Protein AF-A0A2Z5ENE8-F1 (afdb_monomer_lite)

Secondary structure (DSSP, 8-state):
-HHHHHHHHHHHHHHHTT-----EEESS--GGGGGSSSS-EEES-HHHHHHHHHHTT-S-EEE-GGGHHHHHHHT--EEE-SS---SSTTGGG---SHHHHHHHHHHHHHHHHHHSPPS--SS-------------PPP----TT----

pLDDT: mean 83.52, std 13.45, range [45.59, 94.75]

Radius of gyration: 25.81 Å; chains: 1; bounding box: 36×63×82 Å

Foldseek 3Di:
DVVLVVLQVVQVLCVVVVDAAAEAEACDDDPCNVVGRHPYYYNDDLVVVLVSCQVSVPQEAEEAPVCVVSCVVSVHFYDHDDPDHDPDPCNVVQQCDDDVNSVVSVVSVVVRSVVDDDPDDPDPDPPPPVPPPPPPDPDPPPDPPPDDD

Sequence (149 aa):
IWIAFLVAGVAALLTEAGCRVVTAVTTGPADHLHQMPCDEVIVGDFEDAEDRARDAGAELLVASSHGAATAQRLGIPLLRLGFPVVDRLGAQHLTSVGYRGSLRLLFAVANELLAVPDPAPTRPMPTTTRPTSSPTRPTPTTTPWERPC

Structure (mmCIF, N/CA/C/O backbone):
data_AF-A0A2Z5ENE8-F1
#
_entry.id   AF-A0A2Z5ENE8-F1
#
loop_
_atom_site.group_PDB
_atom_site.id
_atom_site.type_symbol
_atom_site.label_atom_id
_atom_site.label_alt_id
_atom_site.label_comp_id
_atom_site.label_asym_id
_atom_site.label_entity_id
_atom_site.label_seq_id
_atom_site.pdbx_PDB_ins_code
_atom_site.Cartn_x
_atom_site.Cartn_y
_atom_site.Cartn_z
_atom_site.occupancy
_atom_site.B_iso_or_equiv
_atom_site.auth_seq_id
_atom_site.auth_comp_id
_atom_site.auth_asym_id
_atom_site.auth_atom_id
_atom_site.pdbx_PDB_model_num
ATOM 1 N N . ILE A 1 1 ? 9.253 -7.930 -13.181 1.00 61.03 1 ILE A N 1
ATOM 2 C CA . ILE A 1 1 ? 10.369 -8.223 -12.243 1.00 61.03 1 ILE A CA 1
ATOM 3 C C . ILE A 1 1 ? 10.343 -7.297 -11.021 1.00 61.03 1 ILE A C 1
ATOM 5 O O . ILE A 1 1 ? 10.009 -7.779 -9.953 1.00 61.03 1 ILE A O 1
ATOM 9 N N . TRP A 1 2 ? 10.592 -5.984 -11.134 1.00 74.00 2 TRP A N 1
ATOM 10 C CA . TRP A 1 2 ? 10.669 -5.095 -9.953 1.00 74.00 2 TRP A CA 1
ATOM 11 C C . TRP A 1 2 ? 9.367 -4.962 -9.139 1.00 74.00 2 TRP A C 1
ATOM 13 O O . TRP A 1 2 ? 9.415 -4.949 -7.913 1.00 74.00 2 TRP A O 1
ATOM 23 N N . ILE A 1 3 ? 8.204 -4.924 -9.799 1.00 81.44 3 ILE A N 1
ATOM 24 C CA . ILE A 1 3 ? 6.895 -4.851 -9.119 1.00 81.44 3 ILE A CA 1
ATOM 25 C C . ILE A 1 3 ? 6.652 -6.064 -8.213 1.00 81.44 3 ILE A C 1
ATOM 27 O O . ILE A 1 3 ? 6.134 -5.900 -7.115 1.00 81.44 3 ILE A O 1
ATOM 31 N N . ALA A 1 4 ? 7.086 -7.260 -8.619 1.00 85.69 4 ALA A N 1
ATOM 32 C CA . ALA A 1 4 ? 6.889 -8.468 -7.822 1.00 85.69 4 ALA A CA 1
ATOM 33 C C . ALA A 1 4 ? 7.639 -8.400 -6.478 1.00 85.69 4 ALA A C 1
ATOM 35 O O . ALA A 1 4 ? 7.114 -8.844 -5.461 1.00 85.69 4 ALA A O 1
ATOM 36 N N . PHE A 1 5 ? 8.841 -7.813 -6.437 1.00 88.88 5 PHE A N 1
ATOM 37 C CA . PHE A 1 5 ? 9.573 -7.609 -5.178 1.00 88.88 5 PHE A CA 1
ATOM 38 C C . PHE A 1 5 ? 8.939 -6.534 -4.296 1.00 88.88 5 PHE A C 1
ATOM 40 O O . PHE A 1 5 ? 8.900 -6.685 -3.077 1.00 88.88 5 PHE A O 1
ATOM 47 N N . LEU A 1 6 ? 8.423 -5.462 -4.904 1.00 89.81 6 LEU A N 1
ATOM 48 C CA . LEU A 1 6 ? 7.702 -4.427 -4.170 1.00 89.81 6 LEU A CA 1
ATOM 49 C C . LEU A 1 6 ? 6.465 -5.010 -3.478 1.00 89.81 6 LEU A C 1
ATOM 51 O O . LEU A 1 6 ? 6.277 -4.787 -2.287 1.00 89.81 6 LEU A O 1
ATOM 55 N N . VAL A 1 7 ? 5.656 -5.777 -4.213 1.00 90.62 7 VAL A N 1
ATOM 56 C CA . VAL A 1 7 ? 4.446 -6.425 -3.688 1.00 90.62 7 VAL A CA 1
ATOM 57 C C . VAL A 1 7 ? 4.799 -7.370 -2.535 1.00 90.62 7 VAL A C 1
ATOM 59 O O . VAL A 1 7 ? 4.173 -7.289 -1.483 1.00 90.62 7 VAL A O 1
ATOM 62 N N . ALA A 1 8 ? 5.867 -8.166 -2.669 1.00 91.06 8 ALA A N 1
ATOM 63 C CA . ALA A 1 8 ? 6.365 -9.032 -1.598 1.00 91.06 8 ALA A CA 1
ATOM 64 C C . ALA A 1 8 ? 6.768 -8.272 -0.329 1.00 91.06 8 ALA A C 1
ATOM 66 O O . ALA A 1 8 ? 6.316 -8.610 0.765 1.00 91.06 8 ALA A O 1
ATOM 67 N N . GLY A 1 9 ? 7.583 -7.223 -0.466 1.00 92.25 9 GLY A N 1
ATOM 68 C CA . GLY A 1 9 ? 8.046 -6.441 0.681 1.00 92.25 9 GLY A CA 1
ATOM 69 C C . GLY A 1 9 ? 6.914 -5.697 1.392 1.00 92.25 9 GLY A C 1
ATOM 70 O O . GLY A 1 9 ? 6.887 -5.632 2.618 1.00 92.25 9 GLY A O 1
ATOM 71 N N . VAL A 1 10 ? 5.955 -5.166 0.632 1.00 93.06 10 VAL A N 1
ATOM 72 C CA . VAL A 1 10 ? 4.796 -4.456 1.187 1.00 93.06 10 VAL A CA 1
ATOM 73 C C . VAL A 1 10 ? 3.846 -5.425 1.878 1.00 93.06 10 VAL A C 1
ATOM 75 O O . VAL A 1 10 ? 3.404 -5.136 2.985 1.00 93.06 10 VAL A O 1
ATOM 78 N N . ALA A 1 11 ? 3.571 -6.584 1.276 1.00 93.44 11 ALA A N 1
ATOM 79 C CA . ALA A 1 11 ? 2.732 -7.605 1.892 1.00 93.44 11 ALA A CA 1
ATOM 80 C C . ALA A 1 11 ? 3.322 -8.102 3.219 1.00 93.44 11 ALA A C 1
ATOM 82 O O . ALA A 1 11 ? 2.598 -8.205 4.208 1.00 93.44 11 ALA A O 1
ATOM 83 N N . ALA A 1 12 ? 4.638 -8.336 3.270 1.00 93.44 12 ALA A N 1
ATOM 84 C CA . ALA A 1 12 ? 5.327 -8.710 4.502 1.00 93.44 12 ALA A CA 1
ATOM 85 C C . ALA A 1 12 ? 5.202 -7.621 5.579 1.00 93.44 12 ALA A C 1
ATOM 87 O O . ALA A 1 12 ? 4.764 -7.913 6.688 1.00 93.44 12 ALA A O 1
ATOM 88 N N . LEU A 1 13 ? 5.490 -6.360 5.235 1.00 94.31 13 LEU A N 1
ATOM 89 C CA . LEU A 1 13 ? 5.382 -5.232 6.167 1.00 94.31 13 LEU A CA 1
ATOM 90 C C . LEU A 1 13 ? 3.958 -5.065 6.724 1.00 94.31 13 LEU A C 1
ATOM 92 O O . LEU A 1 13 ? 3.780 -4.814 7.913 1.00 94.31 13 LEU A O 1
ATOM 96 N N . LEU A 1 14 ? 2.944 -5.187 5.866 1.00 93.81 14 LEU A N 1
ATOM 97 C CA . LEU A 1 14 ? 1.542 -5.083 6.271 1.00 93.81 14 LEU A CA 1
ATOM 98 C C . LEU A 1 14 ? 1.124 -6.259 7.159 1.00 93.81 14 LEU A C 1
ATOM 100 O O . LEU A 1 14 ? 0.439 -6.051 8.157 1.00 93.81 14 LEU A O 1
ATOM 104 N N . THR A 1 15 ? 1.580 -7.470 6.840 1.00 94.44 15 THR A N 1
ATOM 105 C CA . THR A 1 15 ? 1.317 -8.659 7.661 1.00 94.44 15 THR A CA 1
ATOM 106 C C . THR A 1 15 ? 1.951 -8.528 9.045 1.00 94.44 15 THR A C 1
ATOM 108 O O . THR A 1 15 ? 1.298 -8.806 10.047 1.00 94.44 15 THR A O 1
ATOM 111 N N . GLU A 1 16 ? 3.192 -8.038 9.130 1.00 93.69 16 GLU A N 1
ATOM 112 C CA . GLU A 1 16 ? 3.867 -7.764 10.408 1.00 93.69 16 GLU A CA 1
ATOM 113 C C . GLU A 1 16 ? 3.136 -6.705 11.247 1.00 93.69 16 GLU A C 1
ATOM 115 O O . GLU A 1 16 ? 3.134 -6.778 12.475 1.00 93.69 16 GLU A O 1
ATOM 120 N N . ALA A 1 17 ? 2.475 -5.743 10.598 1.00 92.88 17 ALA A N 1
ATOM 121 C CA . ALA A 1 17 ? 1.635 -4.750 11.263 1.00 92.88 17 ALA A CA 1
ATOM 122 C C . ALA A 1 17 ? 0.256 -5.285 11.697 1.00 92.88 17 ALA A C 1
ATOM 124 O O . ALA A 1 17 ? -0.489 -4.567 12.364 1.00 92.88 17 ALA A O 1
ATOM 125 N N . GLY A 1 18 ? -0.084 -6.531 11.345 1.00 92.25 18 GLY A N 1
ATOM 126 C CA . GLY A 1 18 ? -1.353 -7.180 11.681 1.00 92.25 18 GLY A CA 1
ATOM 127 C C . GLY A 1 18 ? -2.449 -7.039 10.620 1.00 92.25 18 GLY A C 1
ATOM 128 O O . GLY A 1 18 ? -3.592 -7.412 10.879 1.00 92.25 18 GLY A O 1
ATOM 129 N N . CYS A 1 19 ? -2.137 -6.516 9.432 1.00 92.38 19 CYS A N 1
ATOM 130 C CA . CYS A 1 19 ? -3.073 -6.496 8.310 1.00 92.38 19 CYS A CA 1
ATOM 131 C C . CYS A 1 19 ? -3.138 -7.871 7.629 1.00 92.38 19 CYS A C 1
ATOM 133 O O . CYS A 1 19 ? -2.141 -8.585 7.546 1.00 92.38 19 CYS A O 1
ATOM 135 N N . ARG A 1 20 ? -4.300 -8.220 7.066 1.00 93.50 20 ARG A N 1
ATOM 136 C CA . ARG A 1 20 ? -4.460 -9.413 6.223 1.00 93.50 20 ARG A CA 1
ATOM 137 C C . ARG A 1 20 ? -4.402 -9.021 4.750 1.00 93.50 20 ARG A C 1
ATOM 139 O O . ARG A 1 20 ? -5.209 -8.212 4.296 1.00 93.50 20 ARG A O 1
ATOM 146 N N . VAL A 1 21 ? -3.461 -9.594 4.001 1.00 93.88 21 VAL A N 1
ATOM 147 C CA . VAL A 1 21 ? -3.325 -9.353 2.557 1.00 93.88 21 VAL A CA 1
ATOM 148 C C . VAL A 1 21 ? -4.192 -10.356 1.800 1.00 93.88 21 VAL A C 1
ATOM 150 O O . VAL A 1 21 ? -3.805 -11.507 1.615 1.00 93.88 21 VAL A O 1
ATOM 153 N N . VAL A 1 22 ? -5.374 -9.907 1.375 1.00 93.31 22 VAL A N 1
ATOM 154 C CA . VAL A 1 22 ? -6.396 -10.771 0.759 1.00 93.31 22 VAL A CA 1
ATOM 155 C C . VAL A 1 22 ? -6.057 -11.187 -0.668 1.00 93.31 22 VAL A C 1
ATOM 157 O O . VAL A 1 22 ? -6.232 -12.339 -1.046 1.00 93.31 22 VAL A O 1
ATOM 160 N N . THR A 1 23 ? -5.542 -10.257 -1.467 1.00 92.56 23 THR A N 1
ATOM 161 C CA . THR A 1 23 ? -5.214 -10.508 -2.869 1.00 92.56 23 THR A CA 1
ATOM 162 C C . THR A 1 23 ? -4.002 -9.680 -3.250 1.00 92.56 23 THR A C 1
ATOM 164 O O . THR A 1 23 ? -3.962 -8.471 -3.021 1.00 92.56 23 THR A O 1
ATOM 167 N N . ALA A 1 24 ? -3.014 -10.330 -3.856 1.00 92.31 24 ALA A N 1
ATOM 168 C CA . ALA A 1 24 ? -1.858 -9.686 -4.455 1.00 92.31 24 ALA A CA 1
ATOM 169 C C . ALA A 1 24 ? -1.874 -9.930 -5.967 1.00 92.31 24 ALA A C 1
ATOM 171 O O . ALA A 1 24 ? -1.809 -11.072 -6.415 1.00 92.31 24 ALA A O 1
ATOM 172 N N . VAL A 1 25 ? -1.932 -8.858 -6.760 1.00 90.94 25 VAL A N 1
ATOM 173 C CA . VAL A 1 25 ? -1.914 -8.959 -8.226 1.00 90.94 25 VAL A CA 1
ATOM 174 C C . VAL A 1 25 ? -0.601 -8.436 -8.783 1.00 90.94 25 VAL A C 1
ATOM 176 O O . VAL A 1 25 ? -0.091 -7.391 -8.372 1.00 90.94 25 VAL A O 1
ATOM 179 N N . THR A 1 26 ? -0.031 -9.180 -9.725 1.00 91.00 26 THR A N 1
ATOM 180 C CA . THR A 1 26 ? 1.221 -8.836 -10.401 1.00 91.00 26 THR A CA 1
ATOM 181 C C . THR A 1 26 ? 1.075 -9.020 -11.908 1.00 91.00 26 THR A C 1
ATOM 183 O O . THR A 1 26 ? 0.306 -9.854 -12.359 1.00 91.00 26 THR A O 1
ATOM 186 N N . THR A 1 27 ? 1.839 -8.283 -12.712 1.00 86.62 27 THR A N 1
ATOM 187 C CA . THR A 1 27 ? 1.762 -8.376 -14.184 1.00 86.62 27 THR A CA 1
ATOM 188 C C . THR A 1 27 ? 2.682 -9.435 -14.793 1.00 86.62 27 THR A C 1
ATOM 190 O O . THR A 1 27 ? 2.727 -9.597 -16.009 1.00 86.62 27 THR A O 1
ATOM 193 N N . GLY A 1 28 ? 3.470 -10.143 -13.983 1.00 85.44 28 GLY A N 1
ATOM 194 C CA . GLY A 1 28 ? 4.362 -11.181 -14.483 1.00 85.44 28 GLY A CA 1
ATOM 195 C C . GLY A 1 28 ? 4.818 -12.128 -13.380 1.00 85.44 28 GLY A C 1
ATOM 196 O O . GLY A 1 28 ? 4.936 -11.700 -12.229 1.00 85.44 28 GLY A O 1
ATOM 197 N N . PRO A 1 29 ? 5.100 -13.394 -13.726 1.00 82.00 29 PRO A N 1
ATOM 198 C CA . PRO A 1 29 ? 5.451 -14.414 -12.751 1.00 82.00 29 PRO A CA 1
ATOM 199 C C . PRO A 1 29 ? 6.803 -14.119 -12.093 1.00 82.00 29 PRO A C 1
ATOM 201 O O . PRO A 1 29 ? 7.712 -13.557 -12.71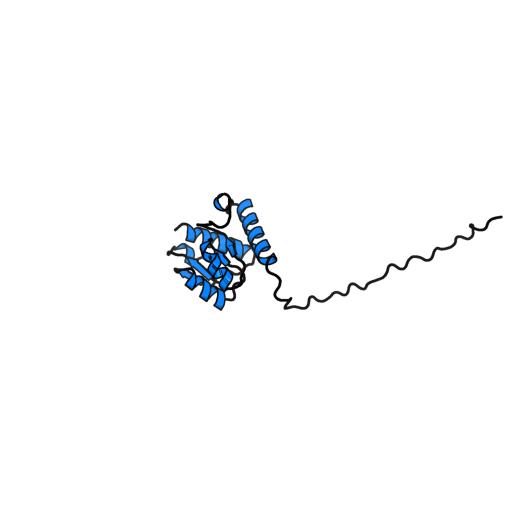4 1.00 82.00 29 PRO A O 1
ATOM 204 N N . ALA A 1 30 ? 6.934 -14.519 -10.831 1.00 83.81 30 ALA A N 1
ATOM 205 C CA . ALA A 1 30 ? 8.198 -14.539 -10.110 1.00 83.81 30 ALA A CA 1
ATOM 206 C C . ALA A 1 30 ? 8.170 -15.633 -9.034 1.00 83.81 30 ALA A C 1
ATOM 208 O O . ALA A 1 30 ? 7.175 -15.779 -8.326 1.00 83.81 30 ALA A O 1
ATOM 209 N N . ASP A 1 31 ? 9.271 -16.369 -8.889 1.00 82.88 31 ASP A N 1
ATOM 210 C CA . ASP A 1 31 ? 9.339 -17.563 -8.031 1.00 82.88 31 ASP A CA 1
ATOM 211 C C . ASP A 1 31 ? 9.065 -17.262 -6.549 1.00 82.88 31 ASP A C 1
ATOM 213 O O . ASP A 1 31 ? 8.511 -18.089 -5.823 1.00 82.88 31 ASP A O 1
ATOM 217 N N . HIS A 1 32 ? 9.417 -16.059 -6.084 1.00 82.81 32 HIS A N 1
ATOM 218 C CA . HIS A 1 32 ? 9.245 -15.661 -4.685 1.00 82.81 32 HIS A CA 1
ATOM 219 C C . HIS A 1 32 ? 7.787 -15.387 -4.296 1.00 82.81 32 HIS A C 1
ATOM 221 O O . HIS A 1 32 ? 7.494 -15.284 -3.107 1.00 82.81 32 HIS A O 1
ATOM 227 N N . LEU A 1 33 ? 6.870 -15.285 -5.264 1.00 81.44 33 LEU A N 1
ATOM 228 C CA . LEU A 1 33 ? 5.454 -15.021 -4.996 1.00 81.44 33 LEU A CA 1
ATOM 229 C C . LEU A 1 33 ? 4.778 -16.169 -4.231 1.00 81.44 33 LEU A C 1
ATOM 231 O O . LEU A 1 33 ? 3.876 -15.924 -3.438 1.00 81.44 33 LEU A O 1
ATOM 235 N N . HIS A 1 34 ? 5.249 -17.408 -4.398 1.00 78.12 34 HIS A N 1
ATOM 236 C CA . HIS A 1 34 ? 4.680 -18.585 -3.729 1.00 78.12 34 HIS A CA 1
ATOM 237 C C . HIS A 1 34 ? 4.891 -18.614 -2.209 1.00 78.12 34 HIS A C 1
ATOM 239 O O . HIS A 1 34 ? 4.230 -19.381 -1.517 1.00 78.12 34 HIS A O 1
ATOM 245 N N . GLN A 1 35 ? 5.831 -17.822 -1.690 1.00 82.44 35 GLN A N 1
ATOM 246 C CA . GLN A 1 35 ? 6.190 -17.795 -0.267 1.00 82.44 35 GLN A CA 1
ATOM 247 C C . GLN A 1 35 ? 5.651 -16.549 0.445 1.00 82.44 35 GLN A C 1
ATOM 249 O O . GLN A 1 35 ? 5.986 -16.296 1.602 1.00 82.44 35 GLN A O 1
ATOM 254 N N . MET A 1 36 ? 4.863 -15.733 -0.254 1.00 84.88 36 MET A N 1
ATOM 255 C CA . MET A 1 36 ? 4.369 -14.480 0.287 1.00 84.88 36 MET A CA 1
ATOM 256 C C . MET A 1 36 ? 3.255 -14.695 1.320 1.00 84.88 36 MET A C 1
ATOM 258 O O . MET A 1 36 ? 2.417 -15.577 1.141 1.00 84.88 36 MET A O 1
ATOM 262 N N . PRO A 1 37 ? 3.197 -13.860 2.374 1.00 84.75 37 PRO A N 1
ATOM 263 C CA . PRO A 1 37 ? 2.117 -13.892 3.351 1.00 84.75 37 PRO A CA 1
ATOM 264 C C . PRO A 1 37 ? 0.864 -13.205 2.785 1.00 84.75 37 PRO A C 1
ATOM 266 O O . PRO A 1 37 ? 0.540 -12.071 3.131 1.00 84.75 37 PRO A O 1
ATOM 269 N N . CYS A 1 38 ? 0.182 -13.868 1.859 1.00 87.38 38 CYS A N 1
ATOM 270 C CA . CYS A 1 38 ? -1.078 -13.409 1.283 1.00 87.38 38 CYS A CA 1
ATOM 271 C C . CYS A 1 38 ? -1.98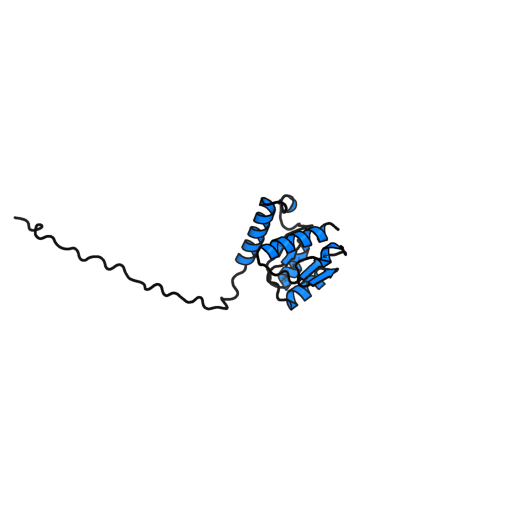6 -14.598 0.972 1.00 87.38 38 CYS A C 1
ATOM 273 O O . CYS A 1 38 ? -1.496 -15.679 0.648 1.00 87.38 38 CYS A O 1
ATOM 275 N N . ASP A 1 39 ? -3.296 -14.377 1.048 1.00 87.12 39 ASP A N 1
ATOM 276 C CA . ASP A 1 39 ? -4.285 -15.443 0.863 1.00 87.12 39 ASP A CA 1
ATOM 277 C C . ASP A 1 39 ? -4.319 -15.924 -0.599 1.00 87.12 39 ASP A C 1
ATOM 279 O O . ASP A 1 39 ? -4.427 -17.121 -0.865 1.00 87.12 39 ASP A O 1
ATOM 283 N N . GLU A 1 40 ? -4.169 -15.000 -1.553 1.00 88.62 40 GLU A N 1
ATOM 284 C CA . GLU A 1 40 ? -4.145 -15.307 -2.981 1.00 88.62 40 GLU A CA 1
ATOM 285 C C . GLU A 1 40 ? -3.153 -14.418 -3.750 1.00 88.62 40 GLU A C 1
ATOM 287 O O . GLU A 1 40 ? -3.111 -13.198 -3.559 1.00 88.62 40 GLU A O 1
ATOM 292 N N . VAL A 1 41 ? -2.383 -15.024 -4.666 1.00 89.56 41 VAL A N 1
ATOM 293 C CA . VAL A 1 41 ? -1.557 -14.309 -5.652 1.00 89.56 41 VAL A CA 1
ATOM 294 C C . VAL A 1 41 ? -2.052 -14.594 -7.060 1.00 89.56 41 VAL A C 1
ATOM 296 O O . VAL A 1 41 ? -2.209 -15.751 -7.447 1.00 89.56 41 VAL A O 1
ATOM 299 N N . ILE A 1 42 ? -2.216 -13.537 -7.851 1.00 89.31 42 ILE A N 1
ATOM 300 C CA . ILE A 1 42 ? -2.697 -13.616 -9.228 1.00 89.31 42 ILE A CA 1
ATOM 301 C C . ILE A 1 42 ? -1.706 -12.912 -10.147 1.00 89.31 42 ILE A C 1
ATOM 303 O O . ILE A 1 42 ? -1.193 -11.830 -9.845 1.00 89.31 42 ILE A O 1
ATOM 307 N N . VAL A 1 43 ? -1.434 -13.535 -11.290 1.00 89.50 43 VAL A N 1
ATOM 308 C CA . VAL A 1 43 ? -0.751 -12.876 -12.400 1.00 89.50 43 VAL A CA 1
ATOM 309 C C . VAL A 1 43 ? -1.825 -12.390 -13.367 1.00 89.50 43 VAL A C 1
ATOM 311 O O . VAL A 1 43 ? -2.418 -13.204 -14.066 1.00 89.50 43 VAL A O 1
ATOM 314 N N . GLY A 1 44 ? -2.099 -11.089 -13.353 1.00 89.00 44 GLY A N 1
ATOM 315 C CA . GLY A 1 44 ? -3.262 -10.490 -14.003 1.00 89.00 44 GLY A CA 1
ATOM 316 C C . GLY A 1 44 ? -3.184 -8.967 -14.042 1.00 89.00 44 GLY A C 1
ATOM 317 O O . GLY A 1 44 ? -2.095 -8.384 -13.943 1.00 89.00 44 GLY A O 1
ATOM 318 N N . ASP A 1 45 ? -4.336 -8.323 -14.187 1.00 89.44 45 ASP A N 1
ATOM 319 C CA . ASP A 1 45 ? -4.450 -6.869 -14.292 1.00 89.44 45 ASP A CA 1
ATOM 320 C C . ASP A 1 45 ? -5.308 -6.233 -13.178 1.00 89.44 45 ASP A C 1
ATOM 322 O O . ASP A 1 45 ? -5.545 -6.811 -12.117 1.00 89.44 45 ASP A O 1
ATOM 326 N N . PHE A 1 46 ? -5.697 -4.969 -13.366 1.00 87.06 46 PHE A N 1
ATOM 327 C CA . PHE A 1 46 ? -6.496 -4.244 -12.379 1.00 87.06 46 PHE A CA 1
ATOM 328 C C . PHE A 1 46 ? -7.970 -4.653 -12.347 1.00 87.06 46 PHE A C 1
ATOM 330 O O . PHE A 1 46 ? -8.622 -4.367 -11.344 1.00 87.06 46 PHE A O 1
ATOM 337 N N . GLU A 1 47 ? -8.496 -5.270 -13.405 1.00 88.88 47 GLU A N 1
ATOM 338 C CA . GLU A 1 47 ? -9.856 -5.813 -13.418 1.00 88.88 47 GLU A CA 1
ATOM 339 C C . GLU A 1 47 ? -9.897 -7.072 -12.549 1.00 88.88 47 GLU A C 1
ATOM 341 O O . GLU A 1 47 ? -10.711 -7.150 -11.629 1.00 88.88 47 GLU A O 1
ATOM 346 N N . ASP A 1 48 ? -8.914 -7.965 -12.707 1.00 89.94 48 ASP A N 1
ATOM 347 C CA . ASP A 1 48 ? -8.753 -9.125 -11.821 1.00 89.94 48 ASP A CA 1
ATOM 348 C C . ASP A 1 48 ? -8.595 -8.698 -10.353 1.00 89.94 48 ASP A C 1
ATOM 350 O O . ASP A 1 48 ? -9.201 -9.272 -9.448 1.00 89.94 48 ASP A O 1
ATOM 354 N N . ALA A 1 49 ? -7.784 -7.665 -10.097 1.00 88.12 49 ALA A N 1
ATOM 355 C CA . ALA A 1 49 ? -7.585 -7.141 -8.748 1.00 88.12 49 ALA A CA 1
ATOM 356 C C . ALA A 1 49 ? -8.883 -6.606 -8.133 1.00 88.12 49 ALA A C 1
ATOM 358 O O . ALA A 1 49 ? -9.091 -6.736 -6.928 1.00 88.12 49 ALA A O 1
ATOM 359 N N . GLU A 1 50 ? -9.744 -5.997 -8.945 1.00 91.31 50 GLU A N 1
ATOM 360 C CA . GLU A 1 50 ? -11.009 -5.436 -8.493 1.00 91.31 50 GLU A CA 1
ATOM 361 C C . GLU A 1 50 ? -11.991 -6.512 -8.051 1.00 91.31 50 GLU A C 1
ATOM 363 O O . GLU A 1 50 ? -12.544 -6.429 -6.953 1.00 91.31 50 GLU A O 1
ATOM 368 N N . ASP A 1 51 ? -12.197 -7.517 -8.895 1.00 92.31 51 ASP A N 1
ATOM 369 C CA . ASP A 1 51 ? -13.182 -8.560 -8.641 1.00 92.31 51 ASP A CA 1
ATOM 370 C C . ASP A 1 51 ? -12.828 -9.348 -7.382 1.00 92.31 51 ASP A C 1
ATOM 372 O O . ASP A 1 51 ? -13.666 -9.557 -6.506 1.00 92.31 51 ASP A O 1
ATOM 376 N N . ARG A 1 52 ? -11.545 -9.663 -7.213 1.00 92.12 52 ARG A N 1
ATOM 377 C CA . ARG A 1 52 ? -11.056 -10.405 -6.048 1.00 92.12 52 ARG A CA 1
ATOM 378 C C . ARG A 1 52 ? -11.042 -9.572 -4.780 1.00 92.12 52 ARG A C 1
ATOM 380 O O . ARG A 1 52 ? -11.408 -10.074 -3.719 1.00 92.12 52 ARG A O 1
ATOM 387 N N . ALA A 1 53 ? -10.685 -8.291 -4.879 1.00 90.81 53 ALA A N 1
ATOM 388 C CA . ALA A 1 53 ? -10.774 -7.375 -3.747 1.00 90.81 53 ALA A CA 1
ATOM 389 C C . ALA A 1 53 ? -12.222 -7.222 -3.262 1.00 90.81 53 ALA A C 1
ATOM 391 O O . ALA A 1 53 ? -12.456 -7.160 -2.054 1.00 90.81 53 ALA A O 1
ATOM 392 N N . ARG A 1 54 ? -13.192 -7.198 -4.183 1.00 91.12 54 ARG A N 1
ATOM 393 C CA . ARG A 1 54 ? -14.619 -7.158 -3.854 1.00 91.12 54 ARG A CA 1
ATOM 394 C C . ARG A 1 54 ? -15.070 -8.437 -3.155 1.00 91.12 54 ARG A C 1
ATOM 396 O O . ARG A 1 54 ? -15.663 -8.353 -2.084 1.00 91.12 54 ARG A O 1
ATOM 403 N N . ASP A 1 55 ? -14.756 -9.593 -3.730 1.00 91.62 55 ASP A N 1
ATOM 404 C CA . ASP A 1 55 ? -15.177 -10.894 -3.201 1.00 91.62 55 ASP A CA 1
ATOM 405 C C . ASP A 1 55 ? -14.577 -11.180 -1.817 1.00 91.62 55 ASP A C 1
ATOM 407 O O . ASP A 1 55 ? -15.245 -11.732 -0.941 1.00 91.62 55 ASP A O 1
ATOM 411 N N . ALA A 1 56 ? -13.329 -10.762 -1.590 1.00 90.12 56 ALA A N 1
ATOM 412 C CA . ALA A 1 56 ? -12.629 -10.957 -0.324 1.00 90.12 56 ALA A CA 1
ATOM 413 C C . ALA A 1 56 ? -12.889 -9.856 0.725 1.00 90.12 56 ALA A C 1
ATOM 415 O O . ALA A 1 56 ? -12.414 -9.981 1.860 1.00 90.12 56 ALA A O 1
ATOM 416 N N . GLY A 1 57 ? -13.615 -8.790 0.362 1.00 89.69 57 GLY A N 1
ATOM 417 C CA . GLY A 1 57 ? -13.934 -7.666 1.244 1.00 89.69 57 GLY A CA 1
ATOM 418 C C . GLY A 1 57 ? -12.714 -6.829 1.640 1.00 89.69 57 GLY A C 1
ATOM 419 O O . GLY A 1 57 ? -12.487 -6.596 2.825 1.00 89.69 57 GLY A O 1
ATOM 420 N N . ALA A 1 58 ? -11.895 -6.412 0.672 1.00 91.81 58 ALA A N 1
ATOM 421 C CA . ALA A 1 58 ? -10.737 -5.557 0.928 1.00 91.81 58 ALA A CA 1
ATOM 422 C C . ALA A 1 58 ? -11.149 -4.167 1.447 1.00 91.81 58 ALA A C 1
ATOM 424 O O . ALA A 1 58 ? -12.110 -3.581 0.962 1.00 91.81 58 ALA A O 1
ATOM 425 N N . GLU A 1 59 ? -10.372 -3.609 2.379 1.00 92.62 59 GLU A N 1
ATOM 426 C CA . GLU A 1 59 ? -10.626 -2.287 2.986 1.00 92.62 59 GLU A CA 1
ATOM 427 C C . GLU A 1 59 ? -9.626 -1.212 2.529 1.00 92.62 59 GLU A C 1
ATOM 429 O O . GLU A 1 59 ? -9.784 -0.032 2.830 1.00 92.62 59 GLU A O 1
ATOM 434 N N . LEU A 1 60 ? -8.574 -1.604 1.806 1.00 93.81 60 LEU A N 1
ATOM 435 C CA . LEU A 1 60 ? -7.522 -0.718 1.314 1.00 93.81 60 LEU A CA 1
ATOM 436 C C . LEU A 1 60 ? -6.942 -1.276 0.019 1.00 93.81 60 LEU A C 1
ATOM 438 O O . LEU A 1 60 ? -6.548 -2.441 -0.036 1.00 93.81 60 LEU A O 1
ATOM 442 N N . LEU A 1 61 ? -6.810 -0.422 -0.996 1.00 94.75 61 LEU A N 1
ATOM 443 C CA . LEU A 1 61 ? -6.072 -0.744 -2.212 1.00 94.75 61 LEU A CA 1
ATOM 444 C C . LEU A 1 61 ? -4.666 -0.141 -2.151 1.00 94.75 61 LEU A C 1
ATOM 446 O O . LEU A 1 61 ? -4.505 1.055 -1.910 1.00 94.75 61 LEU A O 1
ATOM 450 N N . VAL A 1 62 ? -3.640 -0.950 -2.423 1.00 94.50 62 VAL A N 1
ATOM 451 C CA . VAL A 1 62 ? -2.261 -0.476 -2.616 1.00 94.50 62 VAL A CA 1
ATOM 452 C C . VAL A 1 62 ? -1.893 -0.649 -4.082 1.00 94.50 62 VAL A C 1
ATOM 454 O O . VAL A 1 62 ? -1.720 -1.770 -4.554 1.00 94.50 62 VAL A O 1
ATOM 457 N N . ALA A 1 63 ? -1.786 0.454 -4.818 1.00 93.31 63 ALA A N 1
ATOM 458 C CA . ALA A 1 63 ? -1.540 0.410 -6.256 1.00 93.31 63 ALA A CA 1
ATOM 459 C C . ALA A 1 63 ? -0.858 1.682 -6.778 1.00 93.31 63 ALA A C 1
ATOM 461 O O . ALA A 1 63 ? -0.694 2.677 -6.071 1.00 93.31 63 ALA A O 1
ATOM 462 N N . SER A 1 64 ? -0.470 1.650 -8.053 1.00 92.19 64 SER A N 1
ATOM 463 C CA . SER A 1 64 ? -0.017 2.832 -8.792 1.00 92.19 64 SER A CA 1
ATOM 464 C C . SER A 1 64 ? -1.192 3.784 -9.080 1.00 92.19 64 SER A C 1
ATOM 466 O O . SER A 1 64 ? -2.344 3.461 -8.780 1.00 92.19 64 SER A O 1
ATOM 468 N N . SER A 1 65 ? -0.951 4.944 -9.705 1.00 91.75 65 SER A N 1
ATOM 469 C CA . SER A 1 65 ? -2.046 5.885 -10.023 1.00 91.75 65 SER A CA 1
ATOM 470 C C . SER A 1 65 ? -3.129 5.284 -10.928 1.00 91.75 65 SER A C 1
ATOM 472 O O . SER A 1 65 ? -4.257 5.766 -10.923 1.00 91.75 65 SER A O 1
ATOM 474 N N . HIS A 1 66 ? -2.821 4.220 -11.674 1.00 90.44 66 HIS A N 1
ATOM 475 C CA . HIS A 1 66 ? -3.804 3.511 -12.498 1.00 90.44 66 HIS A CA 1
ATOM 476 C C . HIS A 1 66 ? -4.895 2.823 -11.664 1.00 90.44 66 HIS A C 1
ATOM 478 O O . HIS A 1 66 ? -6.018 2.676 -12.136 1.00 90.44 66 HIS A O 1
ATOM 484 N N . GLY A 1 67 ? -4.606 2.480 -10.405 1.00 89.94 67 GLY A N 1
ATOM 485 C CA . GLY A 1 67 ? -5.584 1.896 -9.486 1.00 89.94 67 GLY A CA 1
ATOM 486 C C . GLY A 1 67 ? -6.635 2.886 -8.974 1.00 89.94 67 GLY A C 1
ATOM 487 O O . GLY A 1 67 ? -7.541 2.477 -8.256 1.00 89.94 67 GLY A O 1
ATOM 488 N N . ALA A 1 68 ? -6.551 4.178 -9.321 1.00 91.88 68 ALA A N 1
ATOM 489 C CA . ALA A 1 68 ? -7.504 5.196 -8.867 1.00 91.88 68 ALA A CA 1
ATOM 490 C C . ALA A 1 68 ? -8.946 4.896 -9.294 1.00 91.88 68 ALA A C 1
ATOM 492 O O . ALA A 1 68 ? -9.858 5.019 -8.478 1.00 91.88 68 ALA A O 1
ATOM 493 N N . ALA A 1 69 ? -9.146 4.453 -10.539 1.00 91.88 69 ALA A N 1
ATOM 494 C CA . ALA A 1 69 ? -10.471 4.083 -11.030 1.00 91.88 69 ALA A CA 1
ATOM 495 C C . ALA A 1 69 ? -11.026 2.857 -10.285 1.00 91.88 69 ALA A C 1
ATOM 497 O O . ALA A 1 69 ? -12.177 2.871 -9.857 1.00 91.88 69 ALA A O 1
ATOM 498 N N . THR A 1 70 ? -10.193 1.835 -10.067 1.00 92.19 70 THR A N 1
ATOM 499 C CA . THR A 1 70 ? -10.551 0.624 -9.312 1.00 92.19 70 THR A CA 1
ATOM 500 C C . THR A 1 70 ? -10.931 0.948 -7.867 1.00 92.19 70 THR A C 1
ATOM 502 O O . THR A 1 70 ? -11.993 0.543 -7.404 1.00 92.19 70 THR A O 1
ATOM 505 N N . ALA A 1 71 ? -10.121 1.747 -7.167 1.00 91.88 71 ALA A N 1
ATOM 506 C CA . ALA A 1 71 ? -10.414 2.177 -5.799 1.00 91.88 71 ALA A CA 1
ATOM 507 C C . ALA A 1 71 ? -11.740 2.943 -5.704 1.00 91.88 71 ALA A C 1
ATOM 509 O O . ALA A 1 71 ? -12.538 2.697 -4.801 1.00 91.88 71 ALA A O 1
ATOM 510 N N . GLN A 1 72 ? -12.006 3.831 -6.668 1.00 91.50 72 GLN A N 1
ATOM 511 C CA . GLN A 1 72 ? -13.258 4.582 -6.726 1.00 91.50 72 GLN A CA 1
ATOM 512 C C . GLN A 1 72 ? -14.473 3.667 -6.936 1.00 91.50 72 GLN A C 1
ATOM 514 O O . GLN A 1 72 ? -15.500 3.885 -6.298 1.00 91.50 72 GLN A O 1
ATOM 519 N N . ARG A 1 73 ? -14.368 2.649 -7.801 1.00 92.12 73 ARG A N 1
ATOM 520 C CA . ARG A 1 73 ? -15.445 1.670 -8.037 1.00 92.12 73 ARG A CA 1
ATOM 521 C C . ARG A 1 73 ? -15.700 0.772 -6.828 1.00 92.12 73 ARG A C 1
ATOM 523 O O . ARG A 1 73 ? -16.851 0.453 -6.549 1.00 92.12 73 ARG A O 1
ATOM 530 N N . LEU A 1 74 ? -14.644 0.388 -6.111 1.00 90.25 74 LEU A N 1
ATOM 531 C CA . LEU A 1 74 ? -14.734 -0.406 -4.883 1.00 90.25 74 LEU A CA 1
ATOM 532 C C . LEU A 1 74 ? -15.202 0.412 -3.671 1.00 90.25 74 LEU A C 1
ATOM 534 O O . LEU A 1 74 ? -15.709 -0.160 -2.713 1.00 90.25 74 LEU A O 1
ATOM 538 N N . GLY A 1 75 ? -15.043 1.738 -3.705 1.00 90.75 75 GLY A N 1
ATOM 539 C CA . GLY A 1 75 ? -15.361 2.611 -2.575 1.00 90.75 75 GLY A CA 1
ATOM 540 C C . GLY A 1 75 ? -14.355 2.510 -1.424 1.00 90.75 75 GLY A C 1
ATOM 541 O O . GLY A 1 75 ? -14.710 2.802 -0.286 1.00 90.75 75 GLY A O 1
ATOM 542 N N . ILE A 1 76 ? -13.114 2.104 -1.713 1.00 93.19 76 ILE A N 1
ATOM 543 C CA . ILE A 1 76 ? -12.051 1.905 -0.716 1.00 93.19 76 ILE A CA 1
ATOM 544 C C . ILE A 1 76 ? -10.906 2.908 -0.914 1.00 93.19 76 ILE A C 1
ATOM 546 O O . ILE A 1 76 ? -10.673 3.372 -2.036 1.00 93.19 76 ILE A O 1
ATOM 550 N N . PRO A 1 77 ? -10.168 3.267 0.150 1.00 94.31 77 PRO A N 1
ATOM 551 C CA . PRO A 1 77 ? -9.020 4.158 0.056 1.00 94.31 77 PRO A CA 1
ATOM 552 C C . PRO A 1 77 ? -7.905 3.566 -0.817 1.00 94.31 77 PRO A C 1
ATOM 554 O O . PRO A 1 77 ? -7.721 2.349 -0.899 1.00 94.31 77 PRO A O 1
ATOM 557 N N . LEU A 1 78 ? -7.132 4.452 -1.457 1.00 94.31 78 LEU A N 1
ATOM 558 C CA . LEU A 1 78 ? -6.006 4.097 -2.324 1.00 94.31 78 LEU A CA 1
ATOM 559 C C . LEU A 1 78 ? -4.694 4.655 -1.778 1.00 94.31 78 LEU A C 1
ATOM 561 O O . LEU A 1 78 ? -4.413 5.856 -1.900 1.00 94.31 78 LEU A O 1
ATOM 565 N N . LEU A 1 79 ? -3.828 3.756 -1.321 1.00 94.38 79 LEU A N 1
ATOM 566 C CA . LEU A 1 79 ? -2.430 4.060 -1.064 1.00 94.38 79 LEU A CA 1
ATOM 567 C C . LEU A 1 79 ? -1.638 4.009 -2.376 1.00 94.38 79 LEU A C 1
ATOM 569 O O . LEU A 1 79 ? -1.458 2.945 -2.972 1.00 94.38 79 LEU A O 1
ATOM 573 N N . ARG A 1 80 ? -1.117 5.166 -2.808 1.00 92.81 80 ARG A N 1
ATOM 574 C CA . ARG A 1 80 ? -0.279 5.251 -4.013 1.00 92.81 80 ARG A CA 1
ATOM 575 C C . ARG A 1 80 ? 1.114 4.716 -3.722 1.00 92.81 80 ARG A C 1
ATOM 577 O O . ARG A 1 80 ? 1.903 5.379 -3.046 1.00 92.81 80 ARG A O 1
ATOM 584 N N . LEU A 1 81 ? 1.430 3.554 -4.278 1.00 92.12 81 LEU A N 1
ATOM 585 C CA . LEU A 1 81 ? 2.741 2.937 -4.147 1.00 92.12 81 LEU A CA 1
ATOM 586 C C . LEU A 1 81 ? 3.154 2.226 -5.437 1.00 92.12 81 LEU A C 1
ATOM 588 O O . LEU A 1 81 ? 2.349 1.604 -6.123 1.00 92.12 81 LEU A O 1
ATOM 592 N N . GLY A 1 82 ? 4.445 2.305 -5.745 1.00 88.69 82 GLY A N 1
ATOM 593 C CA . GLY A 1 82 ? 5.032 1.687 -6.927 1.00 88.69 82 GLY A CA 1
ATOM 594 C C . GLY A 1 82 ? 5.166 2.659 -8.088 1.00 88.69 82 GLY A C 1
ATOM 595 O O . GLY A 1 82 ? 5.406 3.849 -7.897 1.00 88.69 82 GLY A O 1
ATOM 596 N N . PHE A 1 83 ? 5.073 2.133 -9.304 1.00 86.88 83 PHE A N 1
ATOM 597 C CA . PHE A 1 83 ? 5.285 2.896 -10.525 1.00 86.88 83 PHE A CA 1
ATOM 598 C C . PHE A 1 83 ? 4.194 2.566 -11.549 1.00 86.88 83 PHE A C 1
ATOM 600 O O . PHE A 1 83 ? 3.871 1.388 -11.710 1.00 86.88 83 PHE A O 1
ATOM 607 N N . PRO A 1 84 ? 3.655 3.559 -12.274 1.00 89.81 84 PRO A N 1
ATOM 608 C CA . PRO A 1 84 ? 3.895 5.001 -12.144 1.00 89.81 84 PRO A CA 1
ATOM 609 C C . PRO A 1 84 ? 2.947 5.682 -11.137 1.00 89.81 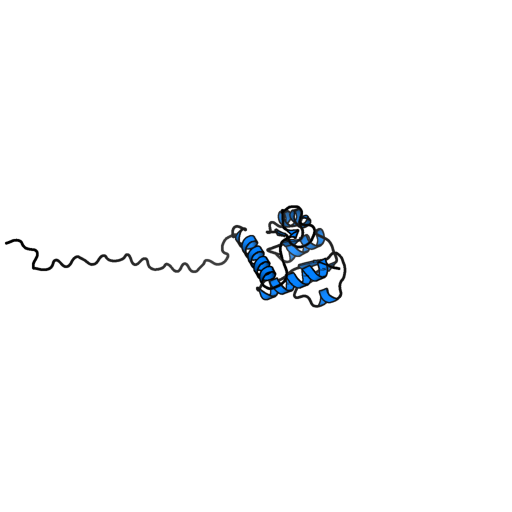84 PRO A C 1
ATOM 611 O O . PRO A 1 84 ? 1.767 5.343 -11.050 1.00 89.81 84 PRO A O 1
ATOM 614 N N . VAL A 1 85 ? 3.451 6.689 -10.414 1.00 91.94 85 VAL A N 1
ATOM 615 C CA . VAL A 1 85 ? 2.623 7.595 -9.599 1.00 91.94 85 VAL A CA 1
ATOM 616 C C . VAL A 1 85 ? 2.653 8.987 -10.224 1.00 91.94 85 VAL A C 1
ATOM 618 O O . VAL A 1 85 ? 3.659 9.688 -10.120 1.00 91.94 85 VAL A O 1
ATOM 621 N N . VAL A 1 86 ? 1.576 9.353 -10.919 1.00 93.00 86 VAL A N 1
ATOM 622 C CA . VAL A 1 86 ? 1.445 10.604 -11.690 1.00 93.00 86 VAL A CA 1
ATOM 623 C C . VAL A 1 86 ? 0.524 11.628 -11.025 1.00 93.00 86 VAL A C 1
ATOM 625 O O . VAL A 1 86 ? 0.598 12.810 -11.336 1.00 93.00 86 VAL A O 1
ATOM 628 N N . ASP A 1 87 ? -0.315 11.199 -10.082 1.00 91.75 87 ASP A N 1
ATOM 629 C CA . ASP A 1 87 ? -1.288 12.044 -9.376 1.00 91.75 87 ASP A CA 1
ATOM 630 C C . ASP A 1 87 ? -0.712 12.732 -8.123 1.00 91.75 87 ASP A C 1
ATOM 632 O O . ASP A 1 87 ? -1.382 13.545 -7.486 1.00 91.75 87 ASP A O 1
ATOM 636 N N . ARG A 1 88 ? 0.537 12.423 -7.750 1.00 89.12 88 ARG A N 1
ATOM 637 C CA . ARG A 1 88 ? 1.211 12.966 -6.562 1.00 89.12 88 ARG A CA 1
ATOM 638 C C . ARG A 1 88 ? 2.614 13.464 -6.909 1.00 89.12 88 ARG A C 1
ATOM 640 O O . ARG A 1 88 ? 3.509 12.681 -7.225 1.00 89.12 88 ARG A O 1
ATOM 647 N N . LEU A 1 89 ? 2.830 14.772 -6.774 1.00 92.25 89 LEU A N 1
ATOM 648 C CA . LEU A 1 89 ? 4.156 15.371 -6.930 1.00 92.25 89 LEU A CA 1
ATOM 649 C C . LEU A 1 89 ? 5.105 14.887 -5.829 1.00 92.25 89 LEU A C 1
ATOM 651 O O . LEU A 1 89 ? 4.737 14.799 -4.659 1.00 92.25 89 LEU A O 1
ATOM 655 N N . GLY A 1 90 ? 6.340 14.567 -6.212 1.00 89.88 90 GLY A N 1
ATOM 656 C CA . GLY A 1 90 ? 7.371 14.107 -5.283 1.00 89.88 90 GLY A CA 1
ATOM 657 C C . GLY A 1 90 ? 7.201 12.670 -4.778 1.00 89.88 90 GLY A C 1
ATOM 658 O O . GLY A 1 90 ? 8.051 12.214 -4.018 1.00 89.88 90 GLY A O 1
ATOM 659 N N . ALA A 1 91 ? 6.176 11.929 -5.223 1.00 89.81 91 ALA A N 1
ATOM 660 C CA . ALA A 1 91 ? 5.961 10.533 -4.824 1.00 89.81 91 ALA A CA 1
ATOM 661 C C . ALA A 1 91 ? 7.167 9.630 -5.137 1.00 89.81 91 ALA A C 1
ATOM 663 O O . ALA A 1 91 ? 7.518 8.753 -4.354 1.00 89.81 91 ALA A O 1
ATOM 664 N N . GLN A 1 92 ? 7.850 9.904 -6.247 1.00 87.44 92 GLN A N 1
ATOM 665 C CA . GLN A 1 92 ? 9.040 9.176 -6.695 1.00 87.44 92 GLN A CA 1
ATOM 666 C C . GLN A 1 92 ? 10.273 9.423 -5.807 1.00 87.44 92 GLN A C 1
ATOM 668 O O . GLN A 1 92 ? 11.199 8.619 -5.809 1.00 87.44 92 GLN A O 1
ATOM 673 N N . HIS A 1 93 ? 10.292 10.514 -5.031 1.00 90.38 93 HIS A N 1
ATOM 674 C CA . HIS A 1 93 ? 11.381 10.833 -4.101 1.00 90.38 93 HIS A CA 1
ATOM 675 C C . HIS A 1 93 ? 11.158 10.253 -2.701 1.00 90.38 93 HIS A C 1
ATOM 677 O O . HIS A 1 93 ? 11.997 10.421 -1.815 1.00 90.38 93 HIS A O 1
ATOM 683 N N . LEU A 1 94 ? 10.024 9.588 -2.468 1.00 89.75 94 LEU A N 1
ATOM 684 C CA . LEU A 1 94 ? 9.710 9.039 -1.161 1.00 89.75 94 LEU A CA 1
ATOM 685 C C . LEU A 1 94 ? 10.461 7.732 -0.943 1.00 89.75 94 LEU A C 1
ATOM 687 O O . LEU A 1 94 ? 10.320 6.771 -1.692 1.00 89.75 94 LEU A O 1
ATOM 691 N N . THR A 1 95 ? 11.238 7.685 0.134 1.00 89.62 95 THR A N 1
ATOM 692 C CA . THR A 1 95 ? 11.900 6.456 0.564 1.00 89.62 95 THR A CA 1
ATOM 693 C C . THR A 1 95 ? 10.867 5.477 1.117 1.00 89.62 95 THR A C 1
ATOM 695 O O . THR A 1 95 ? 10.197 5.778 2.104 1.00 89.62 95 THR A O 1
ATOM 698 N N . SER A 1 96 ? 10.764 4.306 0.492 1.00 85.56 96 SER A N 1
ATOM 699 C CA . SER A 1 96 ? 9.910 3.186 0.914 1.00 85.56 96 SER A CA 1
ATOM 700 C C . SER A 1 96 ? 10.676 2.076 1.641 1.00 85.56 96 SER A C 1
ATOM 702 O O . SER A 1 96 ? 10.061 1.206 2.244 1.00 85.56 96 SER A O 1
ATOM 704 N N . VAL A 1 97 ? 12.012 2.105 1.606 1.00 89.62 97 VAL A N 1
ATOM 705 C CA . VAL A 1 97 ? 12.885 1.052 2.146 1.00 89.62 97 VAL A CA 1
ATOM 706 C C . VAL A 1 97 ? 13.614 1.480 3.420 1.00 89.62 97 VAL A C 1
ATOM 708 O O . VAL A 1 97 ? 13.818 2.668 3.683 1.00 89.62 97 VAL A O 1
ATOM 711 N N . GLY A 1 98 ? 14.044 0.487 4.200 1.00 92.88 98 GLY A N 1
ATOM 712 C CA . GLY A 1 98 ? 14.693 0.687 5.495 1.00 92.88 98 GLY A CA 1
ATOM 713 C C . GLY A 1 98 ? 13.721 1.187 6.566 1.00 92.88 98 GLY A C 1
ATOM 714 O O . GLY A 1 98 ? 12.571 1.506 6.288 1.00 92.88 98 GLY A O 1
ATOM 715 N N . TYR A 1 99 ? 14.192 1.303 7.806 1.00 93.12 99 TYR A N 1
ATOM 716 C CA . TYR A 1 99 ? 13.323 1.573 8.959 1.00 93.12 99 TYR A CA 1
ATOM 717 C C . TYR A 1 99 ? 12.458 2.838 8.808 1.00 93.12 99 TYR A C 1
ATOM 719 O O . TYR A 1 99 ? 11.251 2.815 9.038 1.00 93.12 99 TYR A O 1
ATOM 727 N N . ARG A 1 100 ? 13.060 3.946 8.352 1.00 93.38 100 ARG A N 1
ATOM 728 C CA . ARG A 1 100 ? 12.333 5.208 8.122 1.00 93.38 100 ARG A CA 1
ATOM 729 C C . ARG A 1 100 ? 11.309 5.090 6.992 1.00 93.38 100 ARG A C 1
ATOM 731 O O . ARG A 1 100 ? 10.244 5.692 7.093 1.00 93.38 100 ARG A O 1
ATOM 738 N N . GLY A 1 101 ? 11.632 4.347 5.932 1.00 93.69 101 GLY A N 1
ATOM 739 C CA . GLY A 1 101 ? 10.722 4.116 4.813 1.00 93.69 101 GLY A CA 1
ATOM 740 C C . GLY A 1 101 ? 9.545 3.233 5.213 1.00 93.69 101 GLY A C 1
ATOM 741 O O . GLY A 1 101 ? 8.401 3.601 4.965 1.00 93.69 101 GLY A O 1
ATOM 742 N N . SER A 1 102 ? 9.808 2.143 5.934 1.00 94.31 102 SER A N 1
ATOM 743 C CA . SER A 1 102 ? 8.774 1.244 6.450 1.00 94.31 102 SER A CA 1
ATOM 744 C C . SER A 1 102 ? 7.812 1.960 7.400 1.00 94.31 102 SER A C 1
ATOM 746 O O . SER A 1 102 ? 6.602 1.888 7.210 1.00 94.31 102 SER A O 1
ATOM 748 N N . LEU A 1 103 ? 8.324 2.732 8.369 1.00 94.56 103 LEU A N 1
ATOM 749 C CA . LEU A 1 103 ? 7.470 3.532 9.257 1.00 94.56 103 LEU A CA 1
ATOM 750 C C . LEU A 1 103 ? 6.632 4.553 8.487 1.00 94.56 103 LEU A C 1
ATOM 752 O O . LEU A 1 103 ? 5.454 4.738 8.777 1.00 94.56 103 LEU A O 1
ATOM 756 N N . ARG A 1 104 ? 7.219 5.205 7.478 1.00 94.25 104 ARG A N 1
ATOM 757 C CA . ARG A 1 104 ? 6.485 6.132 6.615 1.00 94.25 104 ARG A CA 1
ATOM 758 C C . ARG A 1 104 ? 5.332 5.431 5.896 1.00 94.25 104 ARG A C 1
ATOM 760 O O . ARG A 1 104 ? 4.247 6.003 5.831 1.00 94.25 104 ARG A O 1
ATOM 767 N N . LEU A 1 105 ? 5.563 4.236 5.351 1.00 93.94 105 LEU A N 1
ATOM 768 C CA . LEU A 1 105 ? 4.521 3.447 4.691 1.00 93.94 105 LEU A CA 1
ATOM 769 C C . LEU A 1 105 ? 3.407 3.077 5.668 1.00 93.94 105 LEU A C 1
ATOM 771 O O . LEU A 1 105 ? 2.243 3.286 5.347 1.00 93.94 105 LEU A O 1
ATOM 775 N N . LEU A 1 106 ? 3.754 2.622 6.873 1.00 94.44 106 LEU A N 1
ATOM 776 C CA . LEU A 1 106 ? 2.779 2.296 7.917 1.00 94.44 106 LEU A CA 1
ATOM 777 C C . LEU A 1 106 ? 1.921 3.503 8.304 1.00 94.44 106 LEU A C 1
ATOM 779 O O . LEU A 1 106 ? 0.700 3.394 8.380 1.00 94.44 106 LEU A O 1
ATOM 783 N N . PHE A 1 107 ? 2.531 4.675 8.488 1.00 94.50 107 PHE A N 1
ATOM 784 C CA . PHE A 1 107 ? 1.769 5.893 8.761 1.00 94.50 107 PHE A CA 1
ATOM 785 C C . PHE A 1 107 ? 0.888 6.306 7.583 1.00 94.50 107 PHE A C 1
ATOM 787 O O . PHE A 1 107 ? -0.223 6.777 7.798 1.00 94.50 107 PHE A O 1
ATOM 794 N N . ALA A 1 108 ? 1.350 6.126 6.345 1.00 93.94 108 ALA A N 1
ATOM 795 C CA . ALA A 1 108 ? 0.535 6.411 5.171 1.00 93.94 108 ALA A CA 1
ATOM 796 C C . ALA A 1 108 ? -0.692 5.486 5.106 1.00 93.94 108 ALA A C 1
ATOM 798 O O . ALA A 1 108 ? -1.799 5.979 4.936 1.00 93.94 108 ALA A O 1
ATOM 799 N N . VAL A 1 109 ? -0.510 4.182 5.332 1.00 94.44 109 VAL A N 1
ATOM 800 C CA . VAL A 1 109 ? -1.598 3.194 5.433 1.00 94.44 109 VAL A CA 1
ATOM 801 C C . VAL A 1 109 ? -2.602 3.595 6.512 1.00 94.44 109 VAL A C 1
ATOM 803 O O . VAL A 1 109 ? -3.792 3.710 6.235 1.00 94.44 109 VAL A O 1
ATOM 806 N N . ALA A 1 110 ? -2.122 3.858 7.729 1.00 93.56 110 ALA A N 1
ATOM 807 C CA . ALA A 1 110 ? -2.978 4.217 8.854 1.00 93.56 110 ALA A CA 1
ATOM 808 C C . ALA A 1 110 ? -3.775 5.502 8.584 1.00 93.56 110 ALA A C 1
ATOM 810 O O . ALA A 1 110 ? -4.964 5.562 8.876 1.00 93.56 110 ALA A O 1
ATOM 811 N N . ASN A 1 111 ? -3.141 6.515 7.991 1.00 93.94 111 ASN A N 1
ATOM 812 C CA . ASN A 1 111 ? -3.813 7.768 7.657 1.00 93.94 111 ASN A CA 1
ATOM 813 C C . ASN A 1 111 ? -4.869 7.595 6.560 1.00 93.94 111 ASN A C 1
ATOM 815 O O . ASN A 1 111 ? -5.919 8.220 6.650 1.00 93.94 111 ASN A O 1
ATOM 819 N N . GLU A 1 112 ? -4.616 6.762 5.547 1.00 92.94 112 GLU A N 1
ATOM 820 C CA . GLU A 1 112 ? -5.609 6.467 4.505 1.00 92.94 112 GLU A CA 1
ATOM 821 C C . GLU A 1 112 ? -6.827 5.738 5.090 1.00 92.94 112 GLU A C 1
ATOM 823 O O . GLU A 1 112 ? -7.956 6.100 4.775 1.00 92.94 112 GLU A O 1
ATOM 828 N N . LEU A 1 113 ? -6.618 4.781 6.001 1.00 90.88 113 LEU A N 1
ATOM 829 C CA . LEU A 1 113 ? -7.710 4.099 6.705 1.00 90.88 113 LEU A CA 1
ATOM 830 C C . LEU A 1 113 ? -8.504 5.055 7.610 1.00 90.88 113 LEU A C 1
ATOM 832 O O . LEU A 1 113 ? -9.729 5.028 7.607 1.00 90.88 113 LEU A O 1
ATOM 836 N N . LEU A 1 114 ? -7.823 5.937 8.349 1.00 90.38 114 LEU A N 1
ATOM 837 C CA . LEU A 1 114 ? -8.467 6.934 9.216 1.00 90.38 114 LEU A CA 1
ATOM 838 C C . LEU A 1 114 ? -9.211 8.031 8.443 1.00 90.38 114 LEU A C 1
ATOM 840 O O . LEU A 1 114 ? -10.104 8.670 8.997 1.00 90.38 114 LEU A O 1
ATOM 844 N N . ALA A 1 115 ? -8.825 8.293 7.193 1.00 88.38 115 ALA A N 1
ATOM 845 C CA . ALA A 1 115 ? -9.485 9.283 6.350 1.00 88.38 115 ALA A CA 1
ATOM 846 C C . ALA A 1 115 ? -10.862 8.812 5.859 1.00 88.38 115 ALA A C 1
ATOM 848 O O . ALA A 1 115 ? -11.687 9.649 5.484 1.00 88.38 115 ALA A O 1
ATOM 849 N N . VAL A 1 116 ? -11.119 7.500 5.864 1.00 84.81 116 VAL A N 1
ATOM 850 C CA . VAL A 1 116 ? -12.431 6.937 5.547 1.00 84.81 116 VAL A CA 1
ATOM 851 C C . VAL A 1 116 ? -13.356 7.153 6.748 1.00 84.81 116 VAL A C 1
ATOM 853 O O . VAL A 1 116 ? -13.048 6.690 7.847 1.00 84.81 116 VAL A O 1
ATOM 856 N N . PRO A 1 117 ? -14.494 7.850 6.584 1.00 73.31 117 PRO A N 1
ATOM 857 C CA . PRO A 1 117 ? -15.497 7.944 7.635 1.00 73.31 117 PRO A CA 1
ATOM 858 C C . PRO A 1 117 ? -15.998 6.542 8.002 1.00 73.31 117 PRO A C 1
ATOM 860 O O . PRO A 1 117 ? -16.432 5.800 7.124 1.00 73.31 117 PRO A O 1
ATOM 863 N N . ASP A 1 118 ? -15.938 6.199 9.289 1.00 63.22 118 ASP A N 1
ATOM 864 C CA . ASP A 1 118 ? -16.390 4.912 9.830 1.00 63.22 118 ASP A CA 1
ATOM 865 C C . ASP A 1 118 ? -17.811 4.571 9.325 1.00 63.22 118 ASP A C 1
ATOM 867 O O . ASP A 1 118 ? -18.730 5.376 9.543 1.00 63.22 118 ASP A O 1
ATOM 871 N N . PRO A 1 119 ? -18.052 3.416 8.670 1.00 59.06 119 PRO A N 1
ATOM 872 C CA . PRO A 1 119 ? -19.399 2.927 8.401 1.00 59.06 119 PRO A CA 1
ATOM 873 C C . PRO A 1 119 ? -20.038 2.398 9.696 1.00 59.06 119 PRO A C 1
ATOM 875 O O . PRO A 1 119 ? -20.393 1.234 9.780 1.00 59.06 119 PRO A O 1
ATOM 878 N N . ALA A 1 120 ? -20.218 3.282 10.682 1.00 45.59 120 ALA A N 1
ATOM 879 C CA . ALA A 1 120 ? -20.768 3.044 12.015 1.00 45.59 120 ALA A CA 1
ATOM 880 C C . ALA A 1 120 ? -20.084 1.917 12.832 1.00 45.59 120 ALA A C 1
ATOM 882 O O . ALA A 1 120 ? -19.850 0.809 12.354 1.00 45.59 120 ALA A O 1
ATOM 883 N N . PRO A 1 121 ? -19.862 2.118 14.141 1.00 51.50 121 PRO A N 1
ATOM 884 C CA . PRO A 1 121 ? -19.230 1.097 14.961 1.00 51.50 121 PRO A CA 1
ATOM 885 C C . PRO A 1 121 ? -20.143 -0.139 15.067 1.00 51.50 121 PRO A C 1
ATOM 887 O O . PRO A 1 121 ? -21.164 -0.123 15.755 1.00 51.50 121 PRO A O 1
ATOM 890 N N . THR A 1 122 ? -19.753 -1.252 14.437 1.00 57.66 122 THR A N 1
ATOM 891 C CA . THR A 1 122 ? -20.429 -2.565 14.552 1.00 57.66 122 THR A CA 1
ATOM 892 C C . THR A 1 122 ? -20.294 -3.195 15.939 1.00 57.66 122 THR A C 1
ATOM 894 O O . THR A 1 122 ? -20.881 -4.238 16.225 1.00 57.66 122 THR 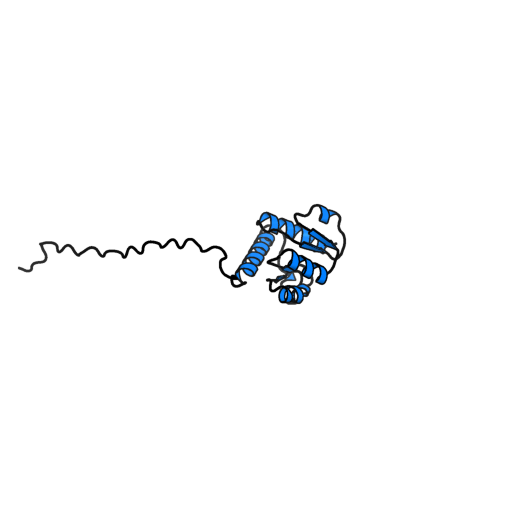A O 1
ATOM 897 N N . ARG A 1 123 ? -19.596 -2.530 16.860 1.00 52.50 123 ARG A N 1
ATOM 898 C CA . ARG A 1 123 ? -19.674 -2.813 18.285 1.00 52.50 123 ARG A CA 1
ATOM 899 C C . ARG A 1 123 ? -20.094 -1.535 18.995 1.00 52.50 123 ARG A C 1
ATOM 901 O O . ARG A 1 123 ? -19.334 -0.569 18.925 1.00 52.50 123 ARG A O 1
ATOM 908 N N . PRO A 1 124 ? -21.224 -1.496 19.726 1.00 54.50 124 PRO A N 1
ATOM 909 C CA . PRO A 1 124 ? -21.394 -0.433 20.696 1.00 54.50 124 PRO A CA 1
ATOM 910 C C . PRO A 1 124 ? -20.171 -0.497 21.611 1.00 54.50 124 PRO A C 1
ATOM 912 O O . PRO A 1 124 ? -19.949 -1.500 22.297 1.00 54.50 124 PRO A O 1
ATOM 915 N N . MET A 1 125 ? -19.340 0.548 21.577 1.00 46.97 125 MET A N 1
ATOM 916 C CA . MET A 1 125 ? -18.391 0.790 22.653 1.00 46.97 125 MET A CA 1
ATOM 917 C C . MET A 1 125 ? -19.204 0.647 23.940 1.00 46.97 125 MET A C 1
ATOM 919 O O . MET A 1 125 ? -20.273 1.272 24.016 1.00 46.97 125 MET A O 1
ATOM 923 N N . PRO A 1 126 ? -18.788 -0.170 24.929 1.00 56.59 126 PRO A N 1
ATOM 924 C CA . PRO A 1 126 ? -19.379 -0.046 26.243 1.00 56.59 126 PRO A CA 1
ATOM 925 C C . PRO A 1 126 ? -19.184 1.417 26.597 1.00 56.59 126 PRO A C 1
ATOM 927 O O . PRO A 1 126 ? -18.060 1.897 26.750 1.00 56.59 126 PRO A O 1
ATOM 930 N N . THR A 1 127 ? -20.290 2.154 26.592 1.00 55.84 127 THR A N 1
ATOM 931 C CA . THR A 1 127 ? -20.293 3.513 27.074 1.00 55.84 127 THR A CA 1
ATOM 932 C C . THR A 1 127 ? -20.010 3.323 28.543 1.00 55.84 127 THR A C 1
ATOM 934 O O . THR A 1 127 ? -20.913 3.037 29.324 1.00 55.84 127 THR A O 1
ATOM 937 N N . THR A 1 128 ? -18.735 3.380 28.922 1.00 54.69 128 THR A N 1
ATOM 938 C CA . THR A 1 128 ? -18.380 3.659 30.295 1.00 54.69 128 THR A CA 1
ATOM 939 C C . THR A 1 128 ? -18.943 5.049 30.497 1.00 54.69 128 THR A C 1
ATOM 941 O O . THR A 1 128 ? -18.300 6.050 30.186 1.00 54.69 128 THR A O 1
ATOM 944 N N . THR A 1 129 ? -20.199 5.117 30.937 1.00 56.12 129 THR A N 1
ATOM 945 C CA . THR A 1 129 ? -20.725 6.262 31.651 1.00 56.12 129 THR A CA 1
ATOM 946 C C . THR A 1 129 ? -19.750 6.454 32.790 1.00 56.12 129 THR A C 1
ATOM 948 O O . THR A 1 129 ? -19.861 5.812 33.831 1.00 56.12 129 THR A O 1
ATOM 951 N N . ARG A 1 130 ? -18.717 7.269 32.560 1.00 56.69 130 ARG A N 1
ATOM 952 C CA . ARG A 1 130 ? -17.906 7.810 33.632 1.00 56.69 130 ARG A CA 1
ATOM 953 C C . ARG A 1 130 ? -18.937 8.485 34.527 1.00 56.69 130 ARG A C 1
ATOM 955 O O . ARG A 1 130 ? -19.595 9.401 34.029 1.00 56.69 130 ARG A O 1
ATOM 962 N N . PRO A 1 131 ? -19.172 8.009 35.762 1.00 55.97 131 PRO A N 1
ATOM 963 C CA . PRO A 1 131 ? -20.128 8.668 36.625 1.00 55.97 131 PRO A CA 1
ATOM 964 C C . PRO A 1 131 ? -19.680 10.120 36.713 1.00 55.97 131 PRO A C 1
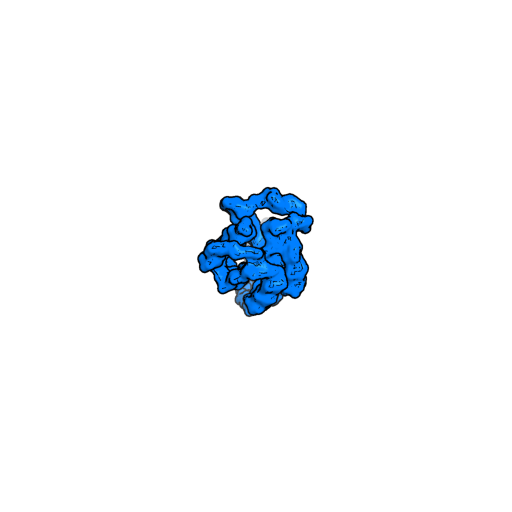ATOM 966 O O . PRO A 1 131 ? -18.543 10.410 37.093 1.00 55.97 131 PRO A O 1
ATOM 969 N N . THR A 1 132 ? -20.536 11.027 36.254 1.00 56.09 132 THR A N 1
ATOM 970 C CA . THR A 1 132 ? -20.328 12.459 36.396 1.00 56.09 132 THR A CA 1
ATOM 971 C C . THR A 1 132 ? -20.475 12.761 37.880 1.00 56.09 132 THR A C 1
ATOM 973 O O . THR A 1 132 ? -21.528 13.193 38.334 1.00 56.09 132 THR A O 1
ATOM 976 N N . SER A 1 133 ? -19.443 12.482 38.673 1.00 59.97 133 SER A N 1
ATOM 977 C CA . SER A 1 133 ? -19.334 13.073 39.995 1.00 59.97 133 SER A CA 1
ATOM 978 C C . SER A 1 133 ? -19.065 14.554 39.759 1.00 59.97 133 SER A C 1
ATOM 980 O O . SER A 1 133 ? -17.940 14.955 39.453 1.00 59.97 133 SER A O 1
ATOM 982 N N . SER A 1 134 ? -20.118 15.366 39.824 1.00 62.31 134 SER A N 1
ATOM 983 C CA . SER A 1 134 ? -19.973 16.808 39.984 1.00 62.31 134 SER A CA 1
ATOM 984 C C . SER A 1 134 ? -19.040 17.054 41.175 1.00 62.31 134 SER A C 1
ATOM 986 O O . SER A 1 134 ? -19.282 16.455 42.227 1.00 62.31 134 SER A O 1
ATOM 988 N N . PRO A 1 135 ? -17.994 17.890 41.066 1.00 64.50 135 PRO A N 1
ATOM 989 C CA . PRO A 1 135 ? -17.196 18.232 42.229 1.00 64.50 135 PRO A CA 1
ATOM 990 C C . PRO A 1 135 ? -18.105 18.977 43.207 1.00 64.50 135 PRO A C 1
ATOM 992 O O . PRO A 1 135 ? -18.518 20.110 42.955 1.00 64.50 135 PRO A O 1
ATOM 995 N N . THR A 1 136 ? -18.464 18.321 44.308 1.00 65.56 136 THR A N 1
ATOM 996 C CA . THR A 1 136 ? -19.126 18.968 45.434 1.00 65.56 136 THR A CA 1
ATOM 997 C C . THR A 1 136 ? -18.155 20.023 45.941 1.00 65.56 136 THR A C 1
ATOM 999 O O . THR A 1 136 ? -17.102 19.703 46.490 1.00 65.56 136 THR A O 1
ATOM 1002 N N . ARG A 1 137 ? -18.462 21.296 45.683 1.00 62.44 137 ARG A N 1
ATOM 1003 C CA . ARG A 1 137 ? -17.714 22.419 46.251 1.00 62.44 137 ARG A CA 1
ATOM 1004 C C . ARG A 1 137 ? -17.747 22.245 47.773 1.00 62.44 137 ARG A C 1
ATOM 1006 O O . ARG A 1 137 ? -18.854 22.130 48.303 1.00 62.44 137 ARG A O 1
ATOM 1013 N N . PRO A 1 138 ? -16.606 22.191 48.479 1.00 68.69 138 PRO A N 1
ATOM 1014 C CA . PRO A 1 138 ? -16.645 22.152 49.930 1.00 68.69 138 PRO A CA 1
ATOM 1015 C C . PRO A 1 138 ? -17.376 23.403 50.424 1.00 68.69 138 PRO A C 1
ATOM 1017 O O . PRO A 1 138 ? -17.093 24.518 49.977 1.00 68.69 138 PRO A O 1
ATOM 1020 N N . THR A 1 139 ? -18.360 23.200 51.297 1.00 68.69 139 THR A N 1
ATOM 1021 C CA . THR A 1 139 ? -19.049 24.275 52.008 1.00 68.69 139 THR A CA 1
ATOM 1022 C C . THR A 1 139 ? -17.986 25.108 52.724 1.00 68.69 139 THR A C 1
ATOM 1024 O O . THR A 1 139 ? -17.156 24.516 53.419 1.00 68.69 139 THR A O 1
ATOM 1027 N N . PRO A 1 140 ? -17.944 26.442 52.563 1.00 65.75 140 PRO A N 1
ATOM 1028 C CA . PRO A 1 140 ? -16.999 27.252 53.312 1.00 65.75 140 PRO A CA 1
ATOM 1029 C C . PRO A 1 140 ? -17.302 27.088 54.803 1.00 65.75 140 PRO A C 1
ATOM 1031 O O . PRO A 1 140 ? -18.354 27.501 55.287 1.00 65.75 140 PRO A O 1
ATOM 1034 N N . THR A 1 141 ? -16.389 26.440 55.523 1.00 63.12 141 THR A N 1
ATOM 1035 C CA . THR A 1 141 ? -16.381 26.437 56.982 1.00 63.12 141 THR A CA 1
ATOM 1036 C C . THR A 1 141 ? -16.103 27.868 57.416 1.00 63.12 141 THR A C 1
ATOM 1038 O O . THR A 1 141 ? -14.960 28.315 57.376 1.00 63.12 141 THR A O 1
ATOM 1041 N N . THR A 1 142 ? -17.143 28.608 57.792 1.00 65.56 142 THR A N 1
ATOM 1042 C CA . THR A 1 142 ? -16.981 29.915 58.432 1.00 65.56 142 THR A CA 1
ATOM 1043 C C . THR A 1 142 ? -16.226 29.701 59.737 1.00 65.56 142 THR A C 1
ATOM 1045 O O . THR A 1 142 ? -16.750 29.101 60.680 1.00 65.56 142 THR A O 1
ATOM 1048 N N . THR A 1 143 ? -14.971 30.134 59.786 1.00 63.91 143 THR A N 1
ATOM 1049 C CA . THR A 1 143 ? -14.181 30.112 61.012 1.00 63.91 143 THR A CA 1
ATOM 1050 C C . THR A 1 143 ? -14.770 31.096 62.036 1.00 63.91 143 THR A C 1
ATOM 1052 O O . THR A 1 143 ? -15.196 32.184 61.651 1.00 63.91 143 THR A O 1
ATOM 1055 N N . PRO A 1 144 ? -14.775 30.785 63.349 1.00 61.69 144 PRO A N 1
ATOM 1056 C CA . PRO A 1 144 ? -15.465 31.599 64.362 1.00 61.69 144 PRO A CA 1
ATOM 1057 C C . PRO A 1 144 ? -14.928 33.027 6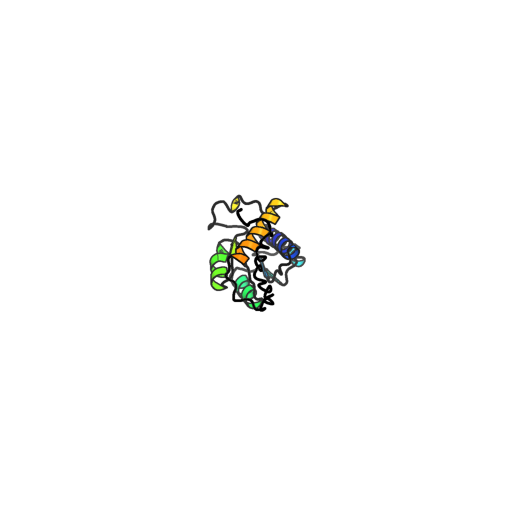4.574 1.00 61.69 144 PRO A C 1
ATOM 1059 O O . PRO A 1 144 ? -15.520 33.773 65.353 1.00 61.69 144 PRO A O 1
ATOM 1062 N N . TRP A 1 145 ? -13.810 33.394 63.940 1.00 62.38 145 TRP A N 1
ATOM 1063 C CA . TRP A 1 145 ? -13.065 34.632 64.193 1.00 62.38 145 TRP A CA 1
ATOM 1064 C C . TRP A 1 145 ? -13.361 35.776 63.203 1.00 62.38 145 TRP A C 1
ATOM 1066 O O . TRP A 1 145 ? -12.804 36.856 63.355 1.00 62.38 145 TRP A O 1
ATOM 1076 N N . GLU A 1 146 ? -14.280 35.602 62.248 1.00 63.81 146 GLU A N 1
ATOM 1077 C CA . GLU A 1 146 ? -14.703 36.655 61.298 1.00 63.81 146 GLU A CA 1
ATOM 1078 C C . GLU A 1 146 ? -15.834 37.570 61.826 1.00 63.81 146 GLU A C 1
ATOM 1080 O O . GLU A 1 146 ? -16.593 38.149 61.048 1.00 63.81 146 GLU A O 1
ATOM 1085 N N . ARG A 1 147 ? -15.982 37.731 63.149 1.00 63.84 147 ARG A N 1
ATOM 1086 C CA . ARG A 1 147 ? -16.901 38.738 63.711 1.00 63.84 147 ARG A CA 1
ATOM 1087 C C . ARG A 1 147 ? -16.138 40.032 64.021 1.00 63.84 147 ARG A C 1
ATOM 1089 O O . ARG A 1 147 ? -15.174 39.959 64.780 1.00 63.84 147 ARG A O 1
ATOM 1096 N N . PRO A 1 148 ? -16.539 41.195 63.475 1.00 67.06 148 PRO A N 1
ATOM 1097 C CA . PRO A 1 148 ? -15.965 42.474 63.879 1.00 67.06 148 PRO A CA 1
ATOM 1098 C C . PRO A 1 148 ? -16.333 42.798 65.336 1.00 67.06 148 PRO A C 1
ATOM 1100 O O . PRO A 1 148 ? -17.386 42.366 65.813 1.00 67.06 148 PRO A O 1
ATOM 1103 N N . CYS A 1 149 ? -15.435 43.519 66.015 1.00 57.94 149 CYS A N 1
ATOM 1104 C CA . CYS A 1 149 ? -15.618 44.035 67.374 1.00 57.94 149 CYS A CA 1
ATOM 1105 C C . CYS A 1 149 ? -16.887 44.882 67.524 1.00 57.94 149 CYS A C 1
ATOM 1107 O O . CYS A 1 149 ? -17.208 45.633 66.573 1.00 57.94 149 CYS A O 1
#